Protein AF-A0A842Y8C0-F1 (afdb_monomer_lite)

pLDDT: mean 80.86, std 13.28, range [43.78, 95.5]

Foldseek 3Di:
DDDDAQEDEFCLAPDPVCVVVSLVVLVVVCVVPVSYAYEYEHDCCQPCVVVCLVVRVSHFKYFHDRCVVSVVCVVVVHPPVPGMDGRD

Secondary structure (DSSP, 8-state):
--PPPSEEEE-TT--TTTHHHHHHHHHHHHHH-TTSEEEEESHHHHHHHHHHHHH-TT--EEE-S-HHHHHHHHHTT---TTTEEE--

Structure (mmCIF, N/CA/C/O backbone):
data_AF-A0A842Y8C0-F1
#
_entry.id   AF-A0A842Y8C0-F1
#
loop_
_atom_site.group_PDB
_atom_site.id
_atom_site.type_symbol
_atom_site.label_atom_id
_atom_site.label_alt_id
_atom_site.label_comp_id
_atom_site.label_asym_id
_atom_site.label_entity_id
_atom_site.label_seq_id
_atom_site.pdbx_PDB_ins_code
_atom_site.Cartn_x
_atom_site.Cartn_y
_atom_site.Cartn_z
_atom_site.occupancy
_atom_site.B_iso_or_equiv
_atom_site.auth_seq_id
_atom_site.auth_comp_id
_atom_site.auth_asym_id
_atom_site.auth_atom_id
_atom_site.pdbx_PDB_model_num
ATOM 1 N N . MET A 1 1 ? -27.875 7.551 8.794 1.00 43.78 1 MET A N 1
ATOM 2 C CA . MET A 1 1 ? -26.751 6.859 9.460 1.00 43.78 1 MET A CA 1
ATOM 3 C C . MET A 1 1 ? -25.479 7.278 8.747 1.00 43.78 1 MET A C 1
ATOM 5 O O . MET A 1 1 ? -25.385 7.016 7.553 1.00 43.78 1 MET A O 1
ATOM 9 N N . ASN A 1 2 ? -24.559 7.971 9.423 1.00 52.25 2 ASN A N 1
ATOM 10 C CA . ASN A 1 2 ? -23.247 8.276 8.846 1.00 52.25 2 ASN A CA 1
ATOM 11 C C . ASN A 1 2 ? -22.459 6.965 8.778 1.00 52.25 2 ASN A C 1
ATOM 13 O O . ASN A 1 2 ? -22.113 6.411 9.818 1.00 52.25 2 ASN A O 1
ATOM 17 N N . LYS A 1 3 ? -22.252 6.424 7.573 1.00 62.25 3 LYS A N 1
ATOM 18 C CA . LYS A 1 3 ? -21.370 5.269 7.380 1.00 62.25 3 LYS A CA 1
ATOM 19 C C . LYS A 1 3 ? -19.931 5.769 7.458 1.00 62.25 3 LYS A C 1
ATOM 21 O O . LYS A 1 3 ? -19.540 6.583 6.625 1.00 62.25 3 LYS A O 1
ATOM 26 N N . GLN A 1 4 ? -19.176 5.304 8.448 1.00 67.00 4 GLN A N 1
ATOM 27 C CA . GLN A 1 4 ? -17.728 5.484 8.456 1.00 67.00 4 GLN A CA 1
ATOM 28 C C . GLN A 1 4 ? -17.103 4.463 7.496 1.00 67.00 4 GLN A C 1
ATOM 30 O O . GLN A 1 4 ? -17.595 3.331 7.423 1.00 67.00 4 GLN A O 1
ATOM 35 N N . PRO A 1 5 ? -16.091 4.853 6.708 1.00 71.50 5 PRO A N 1
ATOM 36 C CA . PRO A 1 5 ? -15.395 3.917 5.841 1.00 71.50 5 PRO A CA 1
ATOM 37 C C . PRO A 1 5 ? -14.615 2.918 6.698 1.00 71.50 5 PRO A C 1
ATOM 39 O O . PRO A 1 5 ? -13.882 3.319 7.588 1.00 71.50 5 PRO A O 1
ATOM 42 N N . THR A 1 6 ? -14.760 1.624 6.422 1.00 82.31 6 THR A N 1
ATOM 43 C CA . THR A 1 6 ? -13.948 0.569 7.056 1.00 82.31 6 THR A CA 1
ATOM 44 C C . THR A 1 6 ? -12.676 0.266 6.266 1.00 82.31 6 THR A C 1
ATOM 46 O O . THR A 1 6 ? -11.729 -0.283 6.812 1.00 82.31 6 THR A O 1
ATOM 49 N N . ILE A 1 7 ? -12.654 0.618 4.975 1.00 82.81 7 ILE A N 1
ATOM 50 C CA . ILE A 1 7 ? -11.526 0.407 4.064 1.00 82.81 7 ILE A CA 1
ATOM 51 C C . ILE A 1 7 ? -11.376 1.646 3.178 1.00 82.81 7 ILE A C 1
ATOM 53 O O . ILE A 1 7 ? -12.370 2.155 2.651 1.00 82.81 7 ILE A O 1
ATOM 57 N N . VAL A 1 8 ? -10.143 2.112 2.981 1.00 85.38 8 VAL A N 1
ATOM 58 C CA . VAL A 1 8 ? -9.804 3.198 2.054 1.00 85.38 8 VAL A CA 1
ATOM 59 C C . VAL A 1 8 ? -8.789 2.708 1.025 1.00 85.38 8 VAL A C 1
ATOM 61 O O . VAL A 1 8 ? -7.709 2.231 1.366 1.00 85.38 8 VAL A O 1
ATOM 64 N N . PHE A 1 9 ? -9.129 2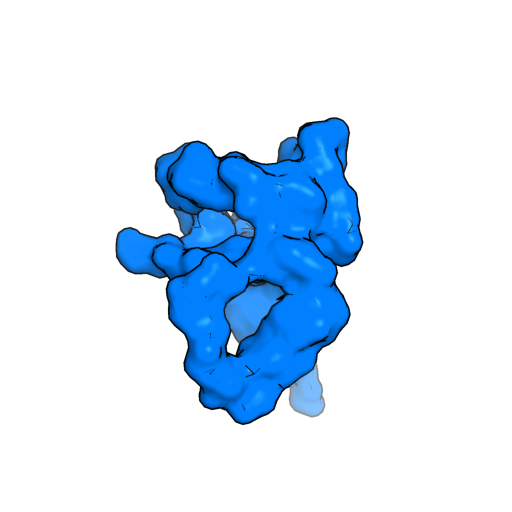.865 -0.256 1.00 83.56 9 PHE A N 1
ATOM 65 C CA . PHE A 1 9 ? -8.222 2.597 -1.370 1.00 83.56 9 PHE A CA 1
ATOM 66 C C . PHE A 1 9 ? -7.498 3.877 -1.799 1.00 83.56 9 PHE A C 1
ATOM 68 O O . PHE A 1 9 ? -8.128 4.891 -2.107 1.00 83.56 9 PHE A O 1
ATOM 75 N N . ILE A 1 10 ? -6.170 3.820 -1.860 1.00 81.25 10 ILE A N 1
ATOM 76 C CA . ILE A 1 10 ? -5.296 4.912 -2.282 1.00 81.25 10 ILE A CA 1
ATOM 77 C C . ILE A 1 10 ? -4.461 4.418 -3.461 1.00 81.25 10 ILE A C 1
ATOM 79 O O . ILE A 1 10 ? -3.750 3.426 -3.364 1.00 81.25 10 ILE A O 1
ATOM 83 N N . GLY A 1 11 ? -4.497 5.143 -4.578 1.00 70.44 11 GLY A N 1
ATOM 84 C CA . GLY A 1 11 ? -3.567 4.900 -5.682 1.00 70.44 11 GLY A CA 1
ATOM 85 C C . GLY A 1 11 ? -4.162 4.185 -6.891 1.00 70.44 11 GLY A C 1
ATOM 86 O O . GLY A 1 11 ? -3.705 3.121 -7.288 1.00 70.44 11 GLY A O 1
ATOM 87 N N . GLY A 1 12 ? -5.056 4.864 -7.611 1.00 61.78 12 GLY A N 1
ATOM 88 C CA . GLY A 1 12 ? -5.305 4.512 -9.017 1.00 61.78 12 GLY A CA 1
ATOM 89 C C . GLY A 1 12 ? -4.048 4.631 -9.897 1.00 61.78 12 GLY A C 1
ATOM 90 O O . GLY A 1 12 ? -4.014 4.097 -10.996 1.00 61.78 12 GLY A O 1
ATOM 91 N N . MET A 1 13 ? -2.996 5.319 -9.421 1.00 61.19 13 MET A N 1
ATOM 92 C CA . MET A 1 13 ? -1.740 5.487 -10.152 1.00 61.19 13 MET A CA 1
ATOM 93 C C . MET A 1 13 ? -0.592 5.934 -9.233 1.00 61.19 13 MET A C 1
ATOM 95 O O . MET A 1 13 ? 0.089 6.916 -9.534 1.00 61.19 13 MET A O 1
ATOM 99 N N . ALA A 1 14 ? -0.384 5.269 -8.084 1.00 69.94 14 ALA A N 1
ATOM 100 C CA . ALA A 1 14 ? 0.769 5.580 -7.234 1.00 69.94 14 ALA A CA 1
ATOM 101 C C . ALA A 1 14 ? 2.072 5.226 -7.977 1.00 69.94 14 ALA A C 1
ATOM 103 O O . ALA A 1 14 ? 2.583 4.108 -7.948 1.00 69.94 14 ALA A O 1
ATOM 104 N N . SER A 1 15 ? 2.577 6.205 -8.710 1.00 76.44 15 SER A N 1
ATOM 105 C CA . SER A 1 15 ? 3.892 6.233 -9.328 1.00 76.44 15 SER A CA 1
ATOM 106 C C . SER A 1 15 ? 4.906 6.757 -8.315 1.00 76.44 15 SER A C 1
ATOM 108 O O . SER A 1 15 ? 4.531 7.407 -7.333 1.00 76.44 15 SER A O 1
ATOM 110 N N . THR A 1 16 ? 6.194 6.531 -8.570 1.00 78.88 16 THR A N 1
ATOM 111 C CA . THR A 1 16 ? 7.303 7.000 -7.724 1.00 78.88 16 THR A CA 1
ATOM 112 C C . THR A 1 16 ? 7.138 8.442 -7.201 1.00 78.88 16 THR A C 1
ATOM 114 O O . THR A 1 16 ? 7.267 8.628 -5.993 1.00 78.88 16 THR A O 1
ATOM 117 N N . PRO A 1 17 ? 6.786 9.467 -8.013 1.00 85.00 17 PRO A N 1
ATOM 118 C CA . PRO A 1 17 ? 6.625 10.833 -7.493 1.00 85.00 17 PRO A CA 1
ATOM 119 C C . PRO A 1 17 ? 5.397 11.024 -6.587 1.00 85.00 17 PRO A C 1
ATOM 121 O O . PRO A 1 17 ? 5.375 11.926 -5.755 1.00 85.00 17 PRO A O 1
ATOM 124 N N . SER A 1 18 ? 4.362 10.199 -6.743 1.00 85.00 18 SER A N 1
ATOM 125 C CA . SER A 1 18 ? 3.102 10.306 -5.990 1.00 85.00 18 SER A CA 1
ATOM 126 C C . SER A 1 18 ? 3.045 9.428 -4.737 1.00 85.00 18 SER A C 1
ATOM 128 O O . SER A 1 18 ? 2.164 9.623 -3.893 1.00 85.00 18 SER A O 1
ATOM 130 N N . LEU A 1 19 ? 3.987 8.490 -4.584 1.00 88.75 19 LEU A N 1
ATOM 131 C CA . LEU A 1 19 ? 4.054 7.604 -3.423 1.00 88.75 19 LEU A CA 1
ATOM 132 C C . LEU A 1 19 ? 4.150 8.380 -2.097 1.00 88.75 19 LEU A C 1
ATOM 134 O O . LEU A 1 19 ? 3.332 8.097 -1.225 1.00 88.75 19 LEU A O 1
ATOM 138 N N . PRO A 1 20 ? 5.023 9.400 -1.930 1.00 91.12 20 PRO A N 1
ATOM 139 C CA . PRO A 1 20 ? 5.131 10.107 -0.651 1.00 91.12 20 PRO A CA 1
ATOM 140 C C . PRO A 1 20 ? 3.813 10.750 -0.208 1.00 91.12 20 PRO A C 1
ATOM 142 O O . PRO A 1 20 ? 3.473 10.735 0.970 1.00 91.12 20 PRO A O 1
ATOM 145 N N . ARG A 1 21 ? 3.032 11.273 -1.161 1.00 90.81 21 ARG A N 1
ATOM 146 C CA . ARG A 1 21 ? 1.710 11.845 -0.876 1.00 90.81 21 ARG A CA 1
ATOM 147 C C . ARG A 1 21 ? 0.706 10.773 -0.470 1.00 90.81 21 ARG A C 1
ATOM 149 O O . ARG A 1 21 ? -0.067 10.998 0.452 1.00 90.81 21 ARG A O 1
ATOM 156 N N . SER A 1 22 ? 0.725 9.634 -1.156 1.00 92.19 22 SER A N 1
ATOM 157 C CA . SER A 1 22 ? -0.146 8.500 -0.836 1.00 92.19 22 SER A CA 1
ATOM 158 C C . SER A 1 22 ? 0.117 8.017 0.590 1.00 92.19 22 SER A C 1
ATOM 160 O O . SER A 1 22 ? -0.817 7.919 1.372 1.00 92.19 22 SER A O 1
ATOM 162 N N . LEU A 1 23 ? 1.391 7.845 0.957 1.00 93.12 23 LEU A N 1
ATOM 163 C CA . LEU A 1 23 ? 1.807 7.454 2.305 1.00 93.12 23 LEU A CA 1
ATOM 164 C C . LEU A 1 23 ? 1.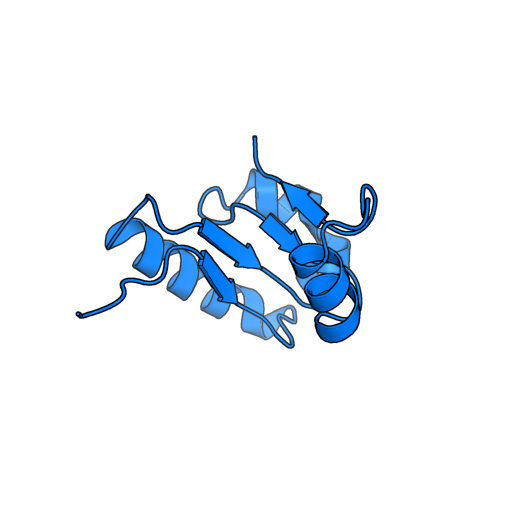423 8.490 3.368 1.00 93.12 23 LEU A C 1
ATOM 166 O O . LEU A 1 23 ? 0.948 8.115 4.433 1.00 93.12 23 LEU A O 1
ATOM 170 N N . ALA A 1 24 ? 1.584 9.786 3.083 1.00 93.25 24 ALA A N 1
ATOM 171 C CA . ALA A 1 24 ? 1.190 10.844 4.015 1.00 93.25 24 ALA A CA 1
ATOM 172 C C . ALA A 1 24 ? -0.321 10.830 4.303 1.00 93.25 24 ALA A C 1
ATOM 174 O O . ALA A 1 24 ? -0.728 10.977 5.453 1.00 93.25 24 ALA A O 1
ATOM 175 N N . ILE A 1 25 ? -1.147 10.614 3.273 1.00 93.06 25 ILE A N 1
ATOM 176 C CA . ILE A 1 25 ? -2.598 10.453 3.436 1.00 93.06 25 ILE A CA 1
ATOM 177 C C . ILE A 1 25 ? -2.897 9.190 4.248 1.00 93.06 25 ILE A C 1
ATOM 179 O O . ILE A 1 25 ? -3.705 9.249 5.170 1.00 93.06 25 ILE A O 1
ATOM 183 N N . SER A 1 26 ? -2.223 8.075 3.951 1.00 93.75 26 SER A N 1
ATOM 184 C CA . SER A 1 26 ? -2.410 6.824 4.685 1.00 93.75 26 SER A CA 1
ATOM 185 C C . SER A 1 26 ? -2.124 6.973 6.176 1.00 93.75 26 SER A C 1
ATOM 187 O O . SER A 1 26 ? -2.927 6.562 7.009 1.00 93.75 26 SER A O 1
ATOM 189 N N . SER A 1 27 ? -1.006 7.608 6.526 1.00 94.75 27 SER A N 1
ATOM 190 C CA . SER A 1 27 ? -0.650 7.857 7.923 1.00 94.75 27 SER A CA 1
ATOM 191 C C . SER A 1 27 ? -1.671 8.756 8.619 1.00 94.75 27 SER A C 1
ATOM 193 O O . SER A 1 27 ? -2.115 8.422 9.711 1.00 94.75 27 SER A O 1
ATOM 195 N N . ALA A 1 28 ? -2.116 9.835 7.967 1.00 94.81 28 ALA A N 1
ATOM 196 C CA . ALA A 1 28 ? -3.133 10.724 8.530 1.00 94.81 28 ALA A CA 1
ATOM 197 C C . ALA A 1 28 ? -4.479 10.011 8.771 1.00 94.81 28 ALA A C 1
ATOM 199 O O . ALA A 1 28 ? -5.176 10.312 9.737 1.00 94.81 28 ALA A O 1
ATOM 200 N N . ILE A 1 29 ? -4.846 9.049 7.917 1.00 93.50 29 ILE A N 1
ATOM 201 C CA . ILE A 1 29 ? -6.037 8.215 8.124 1.00 93.50 29 ILE A CA 1
ATOM 202 C C . ILE A 1 29 ? -5.858 7.322 9.355 1.00 93.50 29 ILE A C 1
ATOM 204 O O . ILE A 1 29 ? -6.745 7.302 10.202 1.00 93.50 29 ILE A O 1
ATOM 208 N N . LYS A 1 30 ? -4.716 6.636 9.492 1.00 93.12 30 LYS A N 1
ATOM 209 C CA . LYS A 1 30 ? -4.435 5.786 10.663 1.00 93.12 30 LYS A CA 1
ATOM 210 C C . LYS A 1 30 ? -4.366 6.576 11.974 1.00 93.12 30 LYS A C 1
ATOM 212 O O . LYS A 1 30 ? -4.739 6.050 13.017 1.00 93.12 30 LYS A O 1
ATOM 217 N N . GLU A 1 31 ? -3.915 7.831 11.929 1.00 95.50 31 GLU A N 1
ATOM 218 C CA . GLU A 1 31 ? -3.954 8.746 13.078 1.00 95.50 31 GLU A CA 1
ATOM 219 C C . GLU A 1 31 ? -5.388 9.102 13.499 1.00 95.50 31 GLU A C 1
ATOM 221 O O . GLU A 1 31 ? -5.646 9.291 14.687 1.00 95.50 31 GLU A O 1
ATOM 226 N N . LEU A 1 32 ? -6.316 9.194 12.541 1.00 93.06 32 LEU A N 1
ATOM 227 C CA . LEU A 1 32 ? -7.727 9.468 12.811 1.00 93.06 32 LEU A CA 1
ATOM 228 C C . LEU A 1 32 ? -8.455 8.225 13.334 1.00 93.06 32 LEU A C 1
ATOM 230 O O . LEU A 1 32 ? -9.215 8.316 14.297 1.00 93.06 32 LEU A O 1
ATOM 234 N N . ASP A 1 33 ? -8.241 7.089 12.678 1.00 92.75 33 ASP A N 1
ATOM 235 C CA . ASP A 1 33 ? -8.835 5.808 13.030 1.00 92.75 33 ASP A CA 1
ATOM 236 C C . ASP A 1 33 ? -7.949 4.662 12.521 1.00 92.75 33 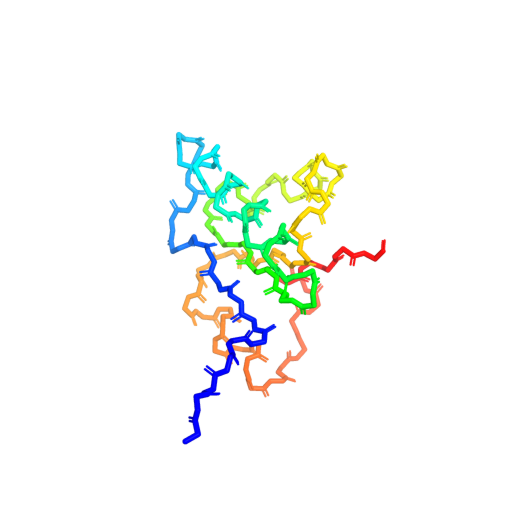ASP A C 1
ATOM 238 O O . ASP A 1 33 ? -7.822 4.408 11.319 1.00 92.75 33 ASP A O 1
ATOM 242 N N . ASN A 1 34 ? -7.324 3.957 13.463 1.00 92.00 34 ASN A N 1
ATOM 243 C CA . ASN A 1 34 ? -6.406 2.868 13.158 1.00 92.00 34 ASN A CA 1
ATOM 244 C C . ASN A 1 34 ? -7.127 1.580 12.710 1.00 92.00 34 ASN A C 1
ATOM 246 O O . ASN A 1 34 ? -6.469 0.684 12.177 1.00 92.00 34 ASN A O 1
ATOM 250 N N . GLU A 1 35 ? -8.452 1.483 12.894 1.00 92.25 35 GLU A N 1
ATOM 251 C CA . GLU A 1 35 ? -9.262 0.357 12.403 1.00 92.25 35 GLU A CA 1
ATOM 252 C C . GLU A 1 35 ? -9.565 0.457 10.902 1.00 92.25 35 GLU A C 1
ATOM 254 O O . GLU A 1 35 ? -9.945 -0.541 10.289 1.00 92.25 35 GLU A O 1
ATOM 259 N N . ILE A 1 36 ? -9.366 1.627 10.282 1.00 92.44 36 ILE A N 1
ATOM 260 C CA . ILE A 1 36 ? -9.539 1.790 8.836 1.00 92.44 36 ILE A CA 1
ATOM 261 C C . ILE A 1 36 ? -8.419 1.048 8.114 1.00 92.44 36 ILE A C 1
ATOM 263 O O . ILE A 1 36 ? -7.246 1.414 8.220 1.00 92.44 36 ILE A O 1
ATOM 267 N N . GLU A 1 37 ? -8.773 0.029 7.336 1.00 91.75 37 GLU A N 1
ATOM 268 C CA . GLU A 1 37 ? -7.810 -0.692 6.509 1.00 91.75 37 GLU A CA 1
ATOM 269 C C . GLU A 1 37 ? -7.435 0.126 5.267 1.00 91.75 37 GLU A C 1
ATOM 271 O O . GLU A 1 37 ? -8.288 0.679 4.567 1.00 91.75 37 GLU A O 1
ATOM 276 N N . ILE A 1 38 ? -6.145 0.183 4.959 1.00 92.62 38 ILE A N 1
ATOM 277 C CA . ILE A 1 38 ? -5.596 0.939 3.841 1.00 92.62 38 ILE A CA 1
ATOM 278 C C . ILE A 1 38 ? -5.097 -0.010 2.767 1.00 92.62 38 ILE A C 1
ATOM 280 O O . ILE A 1 38 ? -4.207 -0.833 2.988 1.00 92.62 38 ILE A O 1
ATOM 284 N N . VAL A 1 39 ? -5.640 0.175 1.569 1.00 90.50 39 VAL A N 1
ATOM 285 C CA . VAL A 1 39 ? -5.236 -0.546 0.367 1.00 90.50 39 VAL A CA 1
ATOM 286 C C . VAL A 1 39 ? -4.480 0.408 -0.547 1.00 90.50 39 VAL A C 1
ATOM 288 O O . VAL A 1 39 ? -5.028 1.418 -0.983 1.00 90.50 39 VAL A O 1
ATOM 291 N N . LEU A 1 40 ? -3.228 0.087 -0.862 1.00 91.06 40 LEU A N 1
ATOM 292 C CA . LEU A 1 40 ? -2.383 0.862 -1.762 1.00 91.06 40 LEU A CA 1
ATOM 293 C C . LEU A 1 40 ? -2.272 0.178 -3.131 1.00 91.06 40 LEU A C 1
ATOM 295 O O . LEU A 1 40 ? -1.869 -0.980 -3.227 1.00 91.06 40 LEU A O 1
ATOM 299 N N . GLY A 1 41 ? -2.586 0.903 -4.200 1.00 87.69 41 GLY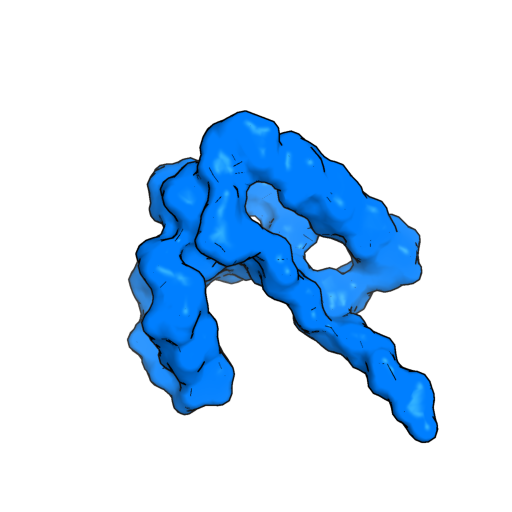 A N 1
ATOM 300 C CA . GLY A 1 41 ? -2.451 0.438 -5.582 1.00 87.69 41 GLY A CA 1
ATOM 301 C C . GLY A 1 41 ? -1.510 1.306 -6.415 1.00 87.69 41 GLY A C 1
ATOM 302 O O . GLY A 1 41 ? -1.161 2.425 -6.038 1.00 87.69 41 GLY A O 1
ATOM 303 N N . GLY A 1 42 ? -1.099 0.798 -7.577 1.00 86.50 42 GLY A N 1
ATOM 304 C CA . GLY A 1 42 ? -0.347 1.560 -8.576 1.00 86.50 42 GLY A CA 1
ATOM 305 C C . GLY A 1 42 ? 0.921 0.866 -9.065 1.00 86.50 42 GLY A C 1
ATOM 306 O O . GLY A 1 42 ? 1.312 -0.202 -8.587 1.00 86.50 42 GLY A O 1
ATOM 307 N N . THR A 1 43 ? 1.594 1.500 -10.025 1.00 86.94 43 THR A N 1
ATOM 308 C CA . THR A 1 43 ? 2.778 0.933 -10.683 1.00 86.94 43 THR A CA 1
ATOM 309 C C . THR A 1 43 ? 3.940 0.738 -9.717 1.00 86.94 43 THR A C 1
ATOM 311 O O . THR A 1 43 ? 4.537 -0.332 -9.701 1.00 86.94 43 THR A O 1
ATOM 314 N N . HIS A 1 44 ? 4.250 1.718 -8.866 1.00 89.06 44 HIS A N 1
ATOM 315 C CA . HIS A 1 44 ? 5.367 1.590 -7.932 1.00 89.06 44 HIS A CA 1
ATOM 316 C C . HIS A 1 44 ? 5.095 0.537 -6.833 1.00 89.06 44 HIS A C 1
ATOM 318 O O . HIS A 1 44 ? 5.929 -0.358 -6.676 1.00 89.06 44 HIS A O 1
ATOM 324 N N . PRO A 1 45 ? 3.928 0.529 -6.151 1.00 88.56 45 PRO A N 1
ATOM 325 C CA . PRO A 1 45 ? 3.563 -0.544 -5.223 1.00 88.56 45 PRO A CA 1
ATOM 326 C C . PRO A 1 45 ? 3.537 -1.937 -5.853 1.00 88.56 45 PRO A C 1
ATOM 328 O O . PRO A 1 45 ? 3.922 -2.900 -5.200 1.00 88.56 45 PRO A O 1
ATOM 331 N N . THR A 1 46 ? 3.177 -2.053 -7.136 1.00 87.94 46 THR A N 1
ATOM 332 C CA . THR A 1 46 ? 3.179 -3.339 -7.854 1.00 87.94 46 THR A CA 1
ATOM 333 C C . THR A 1 46 ? 4.554 -4.015 -7.870 1.00 87.94 46 THR A C 1
ATOM 335 O O . THR A 1 46 ? 4.631 -5.243 -7.740 1.00 87.94 46 THR A O 1
ATOM 338 N N . PHE A 1 47 ? 5.631 -3.234 -8.011 1.00 88.56 47 PHE A N 1
ATOM 339 C CA . PHE A 1 47 ? 7.007 -3.740 -8.093 1.00 88.56 47 PHE A CA 1
ATOM 340 C C . PHE A 1 47 ? 7.770 -3.664 -6.764 1.00 88.56 47 PHE A C 1
ATOM 342 O O . PHE A 1 47 ? 8.614 -4.516 -6.506 1.00 88.56 47 PHE A O 1
ATOM 349 N N . MET A 1 48 ? 7.467 -2.679 -5.914 1.00 91.69 48 MET A N 1
ATOM 350 C CA . MET A 1 48 ? 8.215 -2.378 -4.683 1.00 91.69 48 MET A CA 1
ATOM 351 C C . MET A 1 48 ? 7.478 -2.790 -3.403 1.00 91.69 48 MET A C 1
ATOM 353 O O . MET A 1 48 ? 7.819 -2.327 -2.314 1.00 91.69 48 MET A O 1
ATOM 357 N N . TYR A 1 49 ? 6.469 -3.658 -3.515 1.00 91.00 49 TYR A N 1
ATOM 358 C CA . TYR A 1 49 ? 5.596 -4.038 -2.404 1.00 91.00 49 TYR A CA 1
ATOM 359 C C . TYR A 1 49 ? 6.359 -4.468 -1.143 1.00 91.00 49 TYR A C 1
ATOM 361 O O . TYR A 1 49 ? 6.027 -4.013 -0.058 1.00 91.00 49 TYR A O 1
ATOM 369 N N . ASN A 1 50 ? 7.412 -5.284 -1.265 1.00 91.38 50 ASN A N 1
ATOM 370 C CA . ASN A 1 50 ? 8.159 -5.789 -0.107 1.00 91.38 50 ASN A CA 1
ATOM 371 C C . ASN A 1 50 ? 8.768 -4.657 0.729 1.00 91.38 50 ASN A C 1
ATOM 373 O O . ASN A 1 50 ? 8.688 -4.678 1.954 1.00 91.38 50 ASN A O 1
ATOM 377 N N . ASN A 1 51 ? 9.371 -3.669 0.066 1.00 93.88 51 ASN A N 1
ATOM 378 C CA . ASN A 1 51 ? 9.962 -2.511 0.729 1.00 93.88 51 ASN A CA 1
ATOM 379 C C . ASN A 1 51 ? 8.885 -1.652 1.380 1.00 93.88 51 ASN A C 1
ATOM 381 O O . ASN A 1 51 ? 9.003 -1.314 2.551 1.00 93.88 51 ASN A O 1
ATOM 385 N N . ILE A 1 52 ? 7.809 -1.364 0.645 1.00 92.38 52 ILE A N 1
ATOM 386 C CA . ILE A 1 52 ? 6.718 -0.519 1.137 1.00 92.38 52 ILE A CA 1
ATOM 387 C C . ILE A 1 52 ? 6.080 -1.132 2.381 1.00 92.38 52 ILE A C 1
ATOM 389 O O . ILE A 1 52 ? 5.938 -0.440 3.379 1.00 92.38 52 ILE A O 1
ATOM 393 N N . MET A 1 53 ? 5.750 -2.424 2.356 1.00 92.81 53 MET A N 1
ATOM 394 C CA . MET A 1 53 ? 5.113 -3.095 3.497 1.00 92.81 53 MET A CA 1
ATOM 395 C C . MET A 1 53 ? 6.021 -3.120 4.728 1.00 92.81 53 MET A C 1
ATOM 397 O O . MET A 1 53 ? 5.545 -2.992 5.854 1.00 92.81 53 MET A O 1
ATOM 401 N N . LYS A 1 54 ? 7.337 -3.242 4.514 1.00 93.38 54 LYS A N 1
ATOM 402 C CA . LYS A 1 54 ? 8.336 -3.240 5.585 1.00 93.38 54 LYS A CA 1
ATOM 403 C C . LYS A 1 54 ? 8.572 -1.848 6.177 1.00 93.38 54 LYS A C 1
ATOM 405 O O . LYS A 1 54 ? 8.792 -1.727 7.378 1.00 93.38 54 LYS A O 1
ATOM 410 N N . GLU A 1 55 ? 8.593 -0.815 5.342 1.00 95.12 55 GLU A N 1
ATOM 411 C CA . GLU A 1 55 ? 8.948 0.555 5.734 1.00 95.12 55 GLU A CA 1
ATOM 412 C C . GLU A 1 55 ? 7.724 1.386 6.156 1.00 95.12 55 GLU A C 1
ATOM 414 O O . GLU A 1 55 ? 7.866 2.377 6.876 1.00 95.12 55 GLU A O 1
ATOM 419 N N . HIS A 1 56 ? 6.519 0.986 5.740 1.00 93.88 56 HIS A N 1
ATOM 420 C CA . HIS A 1 56 ? 5.283 1.744 5.928 1.00 93.88 56 HIS A CA 1
ATOM 421 C C . HIS A 1 56 ? 4.167 0.868 6.519 1.00 93.88 56 HIS A C 1
ATOM 423 O O . HIS A 1 56 ? 3.282 0.411 5.792 1.00 93.88 56 HIS A O 1
ATOM 429 N N . PRO A 1 57 ? 4.148 0.675 7.852 1.00 92.88 57 PRO A N 1
ATOM 430 C CA . PRO A 1 57 ? 3.140 -0.149 8.527 1.00 92.88 57 PRO A CA 1
ATOM 431 C C . PRO A 1 57 ? 1.723 0.442 8.471 1.00 92.88 57 PRO A C 1
ATOM 433 O O . PRO A 1 57 ? 0.767 -0.243 8.808 1.00 92.88 57 PRO A O 1
ATOM 436 N N . CYS A 1 58 ? 1.563 1.695 8.030 1.00 93.44 58 CYS A N 1
ATOM 437 C CA . CYS A 1 58 ? 0.250 2.290 7.775 1.00 93.44 58 CYS A CA 1
ATOM 438 C C . CYS A 1 58 ? -0.460 1.706 6.540 1.00 93.44 58 CYS A C 1
ATOM 440 O O . CYS A 1 58 ? -1.614 2.047 6.298 1.00 93.44 58 CYS A O 1
ATOM 442 N N . ILE A 1 59 ? 0.216 0.861 5.754 1.00 94.31 59 ILE A N 1
ATOM 443 C CA . ILE A 1 59 ? -0.356 0.158 4.605 1.00 94.31 59 ILE A CA 1
ATOM 444 C C . ILE A 1 59 ? -0.683 -1.281 5.013 1.00 94.31 59 ILE A C 1
ATOM 446 O O . ILE A 1 59 ? 0.216 -2.056 5.343 1.00 94.31 59 ILE A O 1
ATOM 450 N N . ASP A 1 60 ? -1.967 -1.638 4.960 1.00 92.94 60 ASP A N 1
ATOM 451 C CA . ASP A 1 60 ? -2.450 -2.974 5.329 1.00 92.94 60 ASP A CA 1
ATOM 452 C C . ASP A 1 60 ? -2.457 -3.924 4.126 1.00 92.94 60 ASP A C 1
ATOM 454 O O . ASP A 1 60 ? -2.152 -5.111 4.260 1.00 92.94 60 ASP A O 1
ATOM 458 N N . TYR A 1 61 ? -2.762 -3.398 2.936 1.00 90.25 61 TYR A N 1
ATOM 459 C CA . TYR A 1 61 ? -2.813 -4.171 1.701 1.00 90.25 61 TYR A CA 1
ATOM 460 C C . TYR A 1 61 ? -2.134 -3.444 0.545 1.00 90.25 61 TYR A C 1
ATOM 462 O O . TYR A 1 61 ? -2.269 -2.231 0.387 1.00 90.25 61 TYR A O 1
ATOM 470 N N . ILE A 1 62 ? -1.476 -4.202 -0.331 1.00 88.75 62 ILE A N 1
ATOM 471 C CA . ILE A 1 62 ? -1.054 -3.732 -1.651 1.00 88.75 62 ILE A CA 1
ATOM 472 C C . ILE A 1 62 ? -1.784 -4.521 -2.726 1.00 88.75 62 ILE A C 1
ATOM 474 O O . ILE A 1 62 ? -1.726 -5.751 -2.750 1.00 88.75 62 ILE A O 1
ATOM 478 N N . VAL A 1 63 ? -2.419 -3.792 -3.640 1.00 85.50 63 VAL A N 1
ATOM 479 C CA . VAL A 1 63 ? -3.020 -4.317 -4.865 1.00 85.50 63 VAL A CA 1
ATOM 480 C C . VAL A 1 63 ? -2.035 -4.126 -6.013 1.00 85.50 63 VAL A C 1
ATOM 482 O O . VAL A 1 63 ? -1.596 -3.011 -6.306 1.00 85.50 63 VAL A O 1
ATOM 485 N N . ARG A 1 64 ? -1.676 -5.235 -6.657 1.00 84.44 64 ARG A N 1
ATOM 486 C CA . ARG A 1 64 ? -0.720 -5.295 -7.765 1.00 84.44 64 ARG A CA 1
ATOM 487 C C . ARG A 1 64 ? -1.444 -5.381 -9.108 1.00 84.44 64 ARG A C 1
ATOM 489 O O . ARG A 1 64 ? -2.570 -5.874 -9.192 1.00 84.44 64 ARG A O 1
ATOM 496 N N . GLY A 1 65 ? -0.766 -4.925 -10.160 1.00 78.31 65 GLY A N 1
ATOM 497 C CA . GLY A 1 65 ? -1.301 -4.931 -11.521 1.00 78.31 65 GLY A CA 1
ATOM 498 C C . GLY A 1 65 ? -2.284 -3.786 -11.764 1.00 78.31 65 GLY A C 1
ATOM 499 O O . GLY A 1 65 ? -2.154 -2.713 -11.172 1.00 78.31 65 GLY A O 1
ATOM 500 N N . GLU A 1 66 ? -3.249 -3.998 -12.657 1.00 72.44 66 GLU A N 1
ATOM 501 C CA . GLU A 1 66 ? -4.281 -2.997 -12.935 1.00 72.44 66 GLU A CA 1
ATOM 502 C C . GLU A 1 66 ? -5.347 -3.009 -11.841 1.00 72.44 66 GLU A C 1
ATOM 504 O O . GLU A 1 66 ? -6.004 -4.023 -11.597 1.00 72.44 66 GLU A O 1
ATOM 509 N N . GLY A 1 67 ? -5.494 -1.868 -11.162 1.00 63.72 67 GLY A N 1
ATOM 510 C CA . GLY A 1 67 ? -6.328 -1.746 -9.969 1.00 63.72 67 GLY A CA 1
ATOM 511 C C . GLY A 1 67 ? -7.786 -2.132 -10.206 1.00 63.72 67 GLY A C 1
ATOM 512 O O . GLY A 1 67 ? -8.377 -2.744 -9.332 1.00 63.72 67 GLY A O 1
ATOM 513 N N . GLU A 1 68 ? -8.344 -1.849 -11.384 1.00 65.31 68 GLU A N 1
ATOM 514 C CA . GLU A 1 68 ? -9.735 -2.173 -11.735 1.00 65.31 68 GLU A CA 1
ATOM 515 C C . GLU A 1 68 ? -10.001 -3.684 -11.804 1.00 65.31 68 GLU A C 1
ATOM 517 O O . GLU A 1 68 ? -10.954 -4.175 -11.206 1.00 65.31 68 GLU A O 1
ATOM 522 N N . ILE A 1 69 ? -9.100 -4.446 -12.427 1.00 63.66 69 ILE A N 1
ATOM 523 C CA . ILE A 1 69 ? -9.237 -5.902 -12.560 1.00 63.66 69 ILE A CA 1
ATOM 524 C C . ILE A 1 69 ? -9.004 -6.579 -11.209 1.00 63.66 69 ILE A C 1
ATOM 526 O O . ILE A 1 69 ? -9.745 -7.484 -10.817 1.00 63.66 69 ILE A O 1
ATOM 530 N N . THR A 1 70 ? -7.972 -6.151 -10.480 1.00 68.38 70 THR A N 1
ATOM 531 C CA . THR A 1 70 ? -7.622 -6.770 -9.198 1.00 68.38 70 THR A CA 1
ATOM 532 C C . THR A 1 70 ? -8.633 -6.418 -8.104 1.00 68.38 70 THR A C 1
ATOM 534 O O . THR A 1 70 ? -8.920 -7.256 -7.248 1.00 68.38 70 THR A O 1
A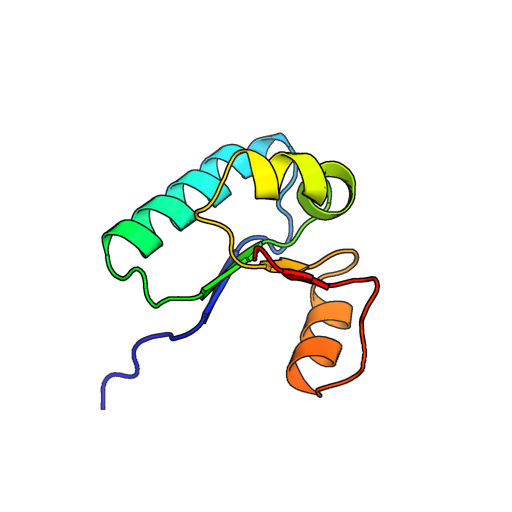TOM 537 N N . TRP A 1 71 ? -9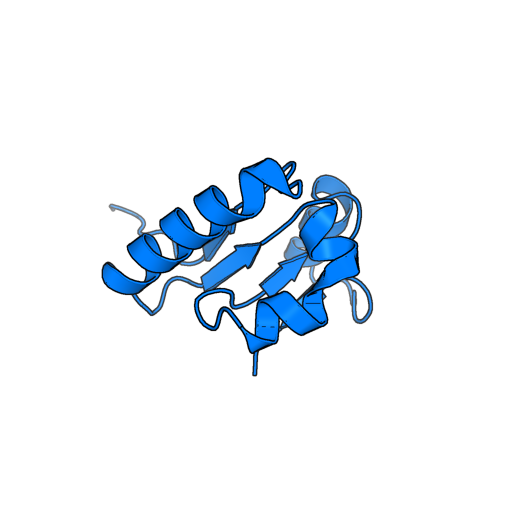.215 -5.215 -8.136 1.00 67.62 71 TRP A N 1
ATOM 538 C CA . TRP A 1 71 ? -10.235 -4.787 -7.176 1.00 67.62 71 TRP A CA 1
ATOM 539 C C . TRP A 1 71 ? -11.561 -5.522 -7.365 1.00 67.62 71 TRP A C 1
ATOM 541 O O . TRP A 1 71 ? -12.129 -6.005 -6.386 1.00 67.62 71 TRP A O 1
ATOM 551 N N . ASP A 1 72 ? -12.014 -5.702 -8.607 1.00 66.06 72 ASP A N 1
ATOM 552 C CA . ASP A 1 72 ? -13.204 -6.510 -8.884 1.00 66.06 72 ASP A CA 1
ATOM 553 C C . ASP A 1 72 ? -13.018 -7.950 -8.385 1.00 66.06 72 ASP A C 1
ATOM 555 O O . ASP A 1 72 ? -13.903 -8.520 -7.747 1.00 66.06 72 ASP A O 1
ATOM 559 N N . GLN A 1 73 ? -11.833 -8.533 -8.578 1.00 65.12 73 GLN A N 1
ATOM 560 C CA . GLN A 1 73 ? -11.530 -9.874 -8.070 1.00 65.12 73 GLN A CA 1
ATOM 561 C C . GLN A 1 73 ? -11.461 -9.938 -6.535 1.00 65.12 73 GLN A C 1
ATOM 563 O O . GLN A 1 73 ? -11.873 -10.949 -5.959 1.00 65.12 73 GLN A O 1
ATOM 568 N N . PHE A 1 74 ? -10.989 -8.873 -5.873 1.00 67.62 74 PHE A N 1
ATOM 569 C CA . PHE A 1 74 ? -10.976 -8.753 -4.410 1.00 67.62 74 PHE A CA 1
ATOM 570 C C . PHE A 1 74 ? -12.388 -8.748 -3.832 1.00 67.62 74 PHE A C 1
ATOM 572 O O . PHE A 1 74 ? -12.690 -9.525 -2.927 1.00 67.62 74 PHE A O 1
ATOM 579 N N . LEU A 1 75 ? -13.270 -7.913 -4.386 1.00 70.62 75 LEU A N 1
ATOM 580 C CA . LEU A 1 75 ? -14.650 -7.789 -3.919 1.00 70.62 75 LEU A CA 1
ATOM 581 C C . LEU A 1 75 ? -15.477 -9.056 -4.174 1.00 70.62 75 LEU A C 1
ATOM 583 O O . LEU A 1 75 ? -16.374 -9.369 -3.393 1.00 70.62 75 LEU A O 1
ATOM 587 N N . LEU A 1 76 ? -15.169 -9.796 -5.242 1.00 70.88 76 LEU A N 1
ATOM 588 C CA . LEU A 1 76 ? -15.864 -11.034 -5.614 1.00 70.88 76 LEU A CA 1
ATOM 589 C C . LEU A 1 76 ? -15.335 -12.285 -4.887 1.00 70.88 76 LEU A C 1
ATOM 591 O O . LEU A 1 76 ? -15.841 -13.383 -5.114 1.00 70.88 76 LEU A O 1
ATOM 595 N N . GLY A 1 77 ? -14.337 -12.146 -4.007 1.00 61.66 77 GLY A N 1
ATOM 596 C CA . GLY A 1 77 ? -13.801 -13.259 -3.215 1.00 61.66 77 GLY A CA 1
ATOM 597 C C . GLY A 1 77 ? -13.045 -14.305 -4.042 1.00 61.66 77 GLY A C 1
ATOM 598 O O . GLY A 1 77 ? -12.903 -15.454 -3.617 1.00 61.66 77 GLY A O 1
ATOM 599 N N . HIS A 1 78 ? -12.562 -13.939 -5.230 1.00 56.69 78 HIS A N 1
ATOM 600 C CA . HIS A 1 78 ? -11.734 -14.829 -6.037 1.00 56.69 78 HIS A CA 1
ATOM 601 C C . HIS A 1 78 ? -10.364 -15.020 -5.363 1.00 56.69 78 HIS A C 1
ATOM 603 O O . HIS A 1 78 ? -9.794 -14.085 -4.806 1.00 56.69 78 HIS A O 1
ATOM 609 N N . SER A 1 79 ? -9.799 -16.234 -5.403 1.00 48.88 79 SER A N 1
ATOM 610 C CA . SER A 1 79 ? -8.455 -16.484 -4.857 1.00 48.88 79 SER A CA 1
ATOM 611 C C . SER A 1 79 ? -7.375 -15.818 -5.714 1.00 48.88 79 SER A C 1
ATOM 613 O O . SER A 1 79 ? -6.918 -16.376 -6.706 1.00 48.88 79 SER A O 1
ATOM 615 N N . ILE A 1 80 ? -6.934 -14.635 -5.291 1.00 56.94 80 ILE A N 1
ATOM 616 C CA . ILE A 1 80 ? -5.883 -13.823 -5.930 1.00 56.94 80 ILE A CA 1
ATOM 617 C C . ILE A 1 80 ? -4.579 -13.832 -5.133 1.00 56.94 80 ILE A C 1
ATOM 619 O O . ILE A 1 80 ? -3.943 -12.801 -4.929 1.00 56.94 80 ILE A O 1
ATOM 623 N N . HIS A 1 81 ? -4.143 -15.028 -4.730 1.00 55.00 81 HIS A N 1
ATOM 624 C CA . HIS A 1 81 ? -2.958 -15.252 -3.888 1.00 55.00 81 HIS A CA 1
ATOM 625 C C . HIS A 1 81 ? -1.655 -14.599 -4.414 1.00 55.00 81 HIS A C 1
ATOM 627 O O . HIS A 1 81 ? -0.688 -14.490 -3.670 1.00 55.00 81 HIS A O 1
ATOM 633 N N . SER A 1 82 ? -1.606 -14.161 -5.680 1.00 62.31 82 SER A N 1
ATOM 634 C CA . SER A 1 82 ? -0.446 -13.500 -6.295 1.00 62.31 82 SER A CA 1
ATOM 635 C C . SER A 1 82 ? -0.546 -11.972 -6.436 1.00 62.31 82 SER A C 1
ATOM 637 O O . SER A 1 82 ? 0.492 -11.331 -6.629 1.00 62.31 82 SER A O 1
ATOM 639 N N . GLN A 1 83 ? -1.739 -11.369 -6.348 1.00 70.19 83 GLN A N 1
ATOM 640 C CA . GLN A 1 83 ? -1.956 -9.949 -6.693 1.00 70.19 83 GLN A CA 1
ATOM 641 C C . GLN A 1 83 ? -2.302 -9.053 -5.501 1.00 70.19 83 GLN A C 1
ATOM 643 O O . GLN A 1 83 ? -2.209 -7.833 -5.624 1.00 70.19 83 GLN A O 1
ATOM 648 N N . ILE A 1 84 ? -2.655 -9.632 -4.352 1.00 76.62 84 ILE A N 1
ATOM 649 C CA . ILE A 1 84 ? -2.895 -8.880 -3.117 1.00 76.62 84 ILE A CA 1
ATOM 650 C C . ILE A 1 84 ? -1.928 -9.339 -2.047 1.00 76.62 84 ILE A C 1
ATOM 652 O O . ILE A 1 84 ? -1.781 -10.533 -1.794 1.00 76.62 84 ILE A O 1
ATOM 656 N N . ILE A 1 85 ? -1.271 -8.371 -1.423 1.00 78.44 85 ILE A N 1
ATOM 657 C CA . ILE A 1 85 ? -0.267 -8.606 -0.392 1.00 78.44 85 ILE A CA 1
ATOM 658 C C . ILE A 1 85 ? -0.750 -7.943 0.880 1.00 78.44 85 ILE A C 1
ATOM 660 O O . ILE A 1 85 ? -1.015 -6.747 0.871 1.00 78.44 85 ILE A O 1
ATOM 664 N N . ARG A 1 86 ? -0.876 -8.728 1.949 1.00 81.50 86 ARG A N 1
ATOM 665 C CA . ARG A 1 86 ? -1.334 -8.275 3.262 1.00 81.50 86 ARG A CA 1
ATOM 666 C C . ARG A 1 86 ? -0.147 -8.086 4.201 1.00 81.50 86 ARG A C 1
ATOM 668 O O . ARG A 1 86 ? 0.751 -8.927 4.211 1.00 81.50 86 ARG A O 1
ATOM 675 N N . ASN A 1 87 ? -0.172 -7.016 4.989 1.00 72.19 87 ASN A N 1
ATOM 676 C CA . ASN A 1 87 ? 0.755 -6.812 6.095 1.00 72.19 87 ASN A CA 1
ATOM 677 C C . ASN A 1 87 ? 0.240 -7.628 7.281 1.00 72.19 87 ASN A C 1
ATOM 679 O O . ASN A 1 87 ? -0.923 -7.482 7.665 1.00 72.19 87 ASN A O 1
ATOM 683 N N . THR A 1 88 ? 1.064 -8.532 7.800 1.00 65.12 88 THR A N 1
ATOM 684 C CA . THR A 1 88 ? 0.747 -9.382 8.961 1.00 65.12 88 THR A CA 1
ATOM 685 C C . THR A 1 88 ? 1.565 -8.973 10.161 1.00 65.12 88 THR A C 1
ATOM 687 O O . THR A 1 88 ? 2.779 -8.753 9.950 1.00 65.12 88 THR A O 1
#

Radius of gyration: 12.51 Å; chains: 1; bounding box: 37×28×26 Å

Sequence (88 aa):
MNKQPTIVFIGGMASTPSLPRSLAISSAIKELDNEIEIVLGGTHPTFMYNNIMKEHPCIDYIVRGEGEITWDQFLLGHSIHSQIIRNT